Protein AF-A0A954A9B5-F1 (afdb_monomer_lite)

Sequence (182 aa):
MLRTKPSKLCHVILWDTDTDECIHGSWFRGRIDPTRCDLSWDGEWMVYVARGYEQRRWTGICRPPRLRTIVDTSDVHRWGGGFFVAGTMLYVDEDWNDPAPRPELPFAIEDLRPSRGEAFTVLMHRLERDGWTRKGEFGEMRRGAKGANICVGDPGWQSVEKLLSRRESEISRPVLPAKRSR

Foldseek 3Di:
DWDDDPAQKIWQWDADPVVRDIDTEDIANHDKDPLQKEAAPVRQKIWTWTQHPVRAIKIFMDGPPYPDGQDIDPDRDPAWHWYALHNAEIEMLDPPPDPDDHDDDSHDYDYPPPRNDDPRPRNVVVCVSVQKDADDDWADWDQDPPRDTDRPPRPGIDGNVVVVVVVVVVVPDDDDDDDDDD

pLDDT: mean 82.05, std 13.45, range [46.81, 96.31]

Radius of gyration: 21.24 Å; chains: 1; bounding box: 41×36×84 Å

Secondary structure (DSSP, 8-state):
-EEE-SSS-EEEEEEETTTTEEEEEEEESSEE-GGG-EE-TTSS-EEEEEE-TTS-EEEEEE-TTS--EEEE-SS--S---EEEEETTEEEESS-----S-----SSEEEE-SS-S--TTHHHHHHHHHTTEEE-SSPPEEEE-TTS-EEEES---EEEHHHHHHHHHHHHTS--PPP----

Structure (mmCIF, N/CA/C/O backbone):
data_AF-A0A954A9B5-F1
#
_entry.id   AF-A0A954A9B5-F1
#
loop_
_atom_site.group_PDB
_atom_site.id
_atom_site.type_symbol
_atom_site.label_atom_id
_atom_site.label_alt_id
_atom_site.label_comp_id
_atom_site.label_asym_id
_atom_site.label_entity_id
_atom_site.label_seq_id
_atom_site.pdbx_PDB_ins_code
_atom_site.Cartn_x
_atom_site.Cartn_y
_atom_site.Cartn_z
_atom_site.occupancy
_atom_site.B_iso_or_equiv
_atom_site.auth_seq_id
_atom_site.auth_comp_id
_atom_site.auth_asym_id
_atom_site.auth_atom_id
_atom_site.pdbx_PDB_model_num
ATOM 1 N N . MET A 1 1 ? -7.811 5.192 -0.265 1.00 77.00 1 MET A N 1
ATOM 2 C CA . MET A 1 1 ? -7.188 6.311 -1.017 1.00 77.00 1 MET A CA 1
ATOM 3 C C . MET A 1 1 ? -6.115 7.008 -0.173 1.00 77.00 1 MET A C 1
ATOM 5 O O . MET A 1 1 ? -6.318 7.210 1.020 1.00 77.00 1 MET A O 1
ATOM 9 N N . LEU A 1 2 ? -4.989 7.406 -0.784 1.00 76.12 2 LEU A N 1
ATOM 10 C CA . LEU A 1 2 ? -3.933 8.206 -0.142 1.00 76.12 2 LEU A CA 1
ATOM 11 C C . LEU A 1 2 ? -3.818 9.573 -0.821 1.00 76.12 2 LEU A C 1
ATOM 13 O O . LEU A 1 2 ? -3.610 9.648 -2.031 1.00 76.12 2 LEU A O 1
ATOM 17 N N . ARG A 1 3 ? -3.923 10.661 -0.050 1.00 75.44 3 ARG A N 1
ATOM 18 C CA . ARG A 1 3 ? -3.810 12.033 -0.574 1.00 75.44 3 ARG A CA 1
ATOM 19 C C . ARG A 1 3 ? -2.612 12.753 0.032 1.00 75.44 3 ARG A C 1
ATOM 21 O O . ARG A 1 3 ? -2.540 12.918 1.248 1.00 75.44 3 ARG A O 1
ATOM 28 N N . THR A 1 4 ? -1.702 13.237 -0.809 1.00 70.06 4 THR A N 1
ATOM 29 C CA . THR A 1 4 ? -0.543 14.042 -0.392 1.00 70.06 4 THR A CA 1
ATOM 30 C C . THR A 1 4 ? -0.790 15.529 -0.639 1.00 70.06 4 THR A C 1
ATOM 32 O O . THR A 1 4 ? -1.229 15.910 -1.724 1.00 70.06 4 THR A O 1
ATOM 35 N N . LYS A 1 5 ? -0.490 16.383 0.344 1.00 65.81 5 LYS A N 1
ATOM 36 C CA . LYS A 1 5 ? -0.395 17.843 0.147 1.00 65.81 5 LYS A CA 1
ATOM 37 C C . LYS A 1 5 ? 1.052 18.234 -0.234 1.00 65.81 5 LYS A C 1
ATOM 39 O O . LYS A 1 5 ? 1.935 17.383 -0.177 1.00 65.81 5 LYS A O 1
ATOM 44 N N . PRO A 1 6 ? 1.330 19.492 -0.635 1.00 63.97 6 PRO A N 1
ATOM 45 C CA . PRO A 1 6 ? 2.703 19.959 -0.885 1.00 63.97 6 PRO A CA 1
ATOM 46 C C . PRO A 1 6 ? 3.622 19.830 0.344 1.00 63.97 6 PRO A C 1
ATOM 48 O O . PRO A 1 6 ? 4.832 19.645 0.219 1.00 63.97 6 PRO A O 1
ATOM 51 N N . SER A 1 7 ? 3.045 19.883 1.547 1.00 60.66 7 SER A N 1
ATOM 52 C CA . SER A 1 7 ? 3.704 19.495 2.793 1.00 60.66 7 SER A CA 1
ATOM 53 C C . SER A 1 7 ? 3.831 17.968 2.875 1.00 60.66 7 SER A C 1
ATOM 55 O O . SER A 1 7 ? 2.965 17.258 2.384 1.00 60.66 7 SER A O 1
ATOM 57 N N . LYS A 1 8 ? 4.896 17.438 3.501 1.00 76.75 8 LYS A N 1
ATOM 58 C CA . LYS A 1 8 ? 5.098 15.991 3.772 1.00 76.75 8 LYS A CA 1
ATOM 59 C C . LYS A 1 8 ? 4.024 15.457 4.742 1.00 76.75 8 LYS A C 1
ATOM 61 O O . LYS A 1 8 ? 4.314 15.156 5.896 1.00 76.75 8 LYS A O 1
ATOM 66 N N . LEU A 1 9 ? 2.776 15.459 4.299 1.00 87.00 9 LEU A N 1
ATOM 67 C CA . LEU A 1 9 ? 1.572 15.195 5.057 1.00 87.00 9 LEU A CA 1
ATOM 68 C C . LEU A 1 9 ? 0.624 14.402 4.154 1.00 87.00 9 LEU A C 1
ATOM 70 O O . LEU A 1 9 ? 0.209 14.874 3.090 1.00 87.00 9 LEU A O 1
ATOM 74 N N . CYS A 1 10 ? 0.311 13.190 4.592 1.00 89.38 10 CYS A N 1
ATOM 75 C CA . CYS A 1 10 ? -0.589 12.260 3.936 1.00 89.38 10 CYS A CA 1
ATOM 76 C C . CYS A 1 10 ? -1.883 12.144 4.747 1.00 89.38 10 CYS A C 1
ATOM 78 O O . CYS A 1 10 ? -1.836 12.095 5.975 1.00 89.38 10 CYS A O 1
ATOM 80 N N . HIS A 1 11 ? -3.024 12.108 4.067 1.00 92.31 11 HIS A N 1
ATOM 81 C CA . HIS A 1 11 ? -4.313 11.770 4.666 1.00 92.31 11 HIS A CA 1
ATOM 82 C C . HIS A 1 11 ? 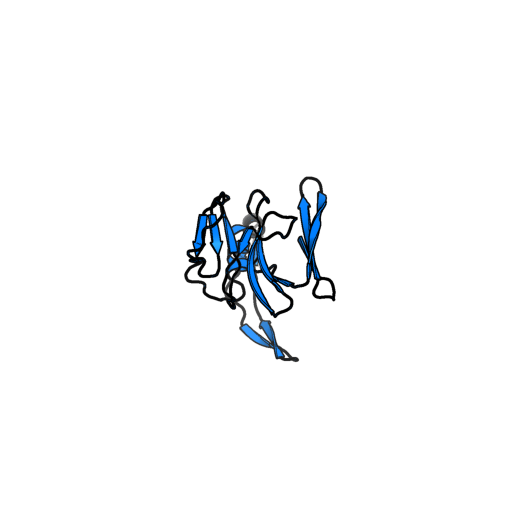-4.757 10.409 4.135 1.00 92.31 11 HIS A C 1
ATOM 84 O O . HIS A 1 11 ? -4.811 10.216 2.914 1.00 92.31 11 HIS A O 1
ATOM 90 N N . VAL A 1 12 ? -5.061 9.492 5.051 1.00 92.81 12 VAL A N 1
ATOM 91 C CA . VAL A 1 12 ? -5.671 8.198 4.739 1.00 92.81 12 VAL A CA 1
ATOM 92 C C . VAL A 1 12 ? -7.182 8.379 4.703 1.00 92.81 12 VAL A C 1
ATOM 94 O O . VAL A 1 12 ? -7.771 8.873 5.661 1.00 92.81 12 VAL A O 1
ATOM 97 N N . ILE A 1 13 ? -7.797 8.008 3.586 1.00 93.88 13 ILE A N 1
ATOM 98 C CA . ILE A 1 13 ? -9.248 8.049 3.398 1.00 93.88 13 ILE A CA 1
ATOM 99 C C . ILE A 1 13 ? -9.674 6.660 2.939 1.00 93.88 13 ILE A C 1
ATOM 101 O O . ILE A 1 13 ? -9.111 6.139 1.969 1.00 93.88 13 ILE A O 1
ATOM 105 N N . LEU A 1 14 ? -10.641 6.066 3.630 1.00 93.31 14 LEU A N 1
ATOM 106 C CA . LEU A 1 14 ? -11.332 4.875 3.147 1.00 93.31 14 LEU A CA 1
ATOM 107 C C . LEU A 1 14 ? -12.515 5.341 2.299 1.00 93.31 14 LEU A C 1
ATOM 109 O O . LEU A 1 14 ? -13.218 6.265 2.695 1.00 93.31 14 LEU A O 1
ATOM 113 N N . TRP A 1 15 ? -12.670 4.757 1.118 1.00 93.81 15 TRP A N 1
ATOM 114 C CA . TRP A 1 15 ? -13.789 5.032 0.226 1.00 93.81 15 TRP A CA 1
ATOM 115 C C . TRP A 1 15 ? -14.545 3.727 0.057 1.00 93.81 15 TRP A C 1
ATOM 117 O O . TRP A 1 15 ? -13.954 2.748 -0.400 1.00 93.81 15 TRP A O 1
ATOM 127 N N . ASP A 1 16 ? -15.793 3.721 0.498 1.00 91.12 16 ASP A N 1
ATOM 128 C CA . ASP A 1 16 ? -16.737 2.650 0.236 1.00 91.12 16 ASP A CA 1
ATOM 129 C C . ASP A 1 16 ? -17.365 2.915 -1.134 1.00 91.12 16 ASP A C 1
ATOM 131 O O . ASP A 1 16 ? -18.003 3.945 -1.349 1.00 91.12 16 ASP A O 1
ATOM 135 N N . THR A 1 17 ? -17.124 2.016 -2.084 1.00 91.25 17 THR A N 1
ATOM 136 C CA . THR A 1 17 ? -17.592 2.175 -3.464 1.00 91.25 17 THR A CA 1
ATOM 137 C C . THR A 1 17 ? -19.045 1.759 -3.659 1.00 91.25 17 THR A C 1
ATOM 139 O O . THR A 1 17 ? -19.626 2.124 -4.679 1.00 91.25 17 THR A O 1
ATOM 142 N N . ASP A 1 18 ? -19.627 1.016 -2.717 1.00 92.19 18 ASP A N 1
ATOM 143 C CA . ASP A 1 18 ? -21.026 0.589 -2.780 1.00 92.19 18 ASP A CA 1
ATOM 144 C C . ASP A 1 18 ? -21.951 1.722 -2.330 1.00 92.19 18 ASP A C 1
ATOM 146 O O . ASP A 1 18 ? -23.013 1.943 -2.915 1.00 92.19 18 ASP A O 1
ATOM 150 N N . THR A 1 19 ? -21.530 2.468 -1.306 1.00 94.94 19 THR A N 1
ATOM 151 C CA . THR A 1 19 ? -22.283 3.603 -0.746 1.00 94.94 19 THR A CA 1
ATOM 152 C C . THR A 1 19 ? -21.810 4.968 -1.251 1.00 94.94 19 THR A C 1
ATOM 154 O O . THR A 1 19 ? -22.491 5.970 -1.038 1.00 94.94 19 THR A O 1
ATOM 157 N N . ASP A 1 20 ? -20.665 5.011 -1.938 1.00 94.56 20 ASP A N 1
ATOM 158 C CA . ASP A 1 20 ? -19.939 6.226 -2.335 1.00 94.56 20 ASP A CA 1
ATOM 159 C C . ASP A 1 20 ? -19.517 7.116 -1.144 1.00 94.56 20 ASP A C 1
ATOM 161 O O . ASP A 1 20 ? -19.303 8.325 -1.264 1.00 94.56 20 ASP A O 1
ATOM 165 N N . GLU A 1 21 ? -19.363 6.525 0.043 1.00 95.31 21 GLU A N 1
ATOM 166 C CA . GLU A 1 21 ? -18.993 7.253 1.254 1.00 95.31 21 GLU A CA 1
ATOM 167 C C . GLU A 1 21 ? -17.474 7.330 1.456 1.00 95.31 21 GLU A C 1
ATOM 169 O O . GLU A 1 21 ? -16.729 6.353 1.350 1.00 95.31 21 GLU A O 1
ATOM 174 N N . CYS A 1 22 ? -16.990 8.521 1.816 1.00 94.75 22 CYS A N 1
ATOM 175 C CA . CYS A 1 22 ? -15.595 8.753 2.184 1.00 94.75 22 CYS A CA 1
ATOM 176 C C . CYS A 1 22 ? -15.440 8.872 3.705 1.00 94.75 22 CYS A C 1
ATOM 178 O O . CYS A 1 22 ? -15.809 9.881 4.308 1.00 94.75 22 CYS A O 1
ATOM 180 N N . ILE A 1 23 ? -14.790 7.887 4.321 1.00 94.81 23 ILE A N 1
ATOM 181 C CA . ILE A 1 23 ? -14.488 7.876 5.753 1.00 94.81 23 ILE A CA 1
ATOM 182 C C . ILE A 1 23 ? -13.083 8.445 5.975 1.00 94.81 23 ILE A C 1
ATOM 184 O O . ILE A 1 23 ? -12.063 7.891 5.546 1.00 94.81 23 ILE A O 1
ATOM 188 N N . HIS A 1 24 ? -13.026 9.580 6.670 1.00 94.75 24 HIS A N 1
ATOM 189 C CA . HIS A 1 24 ? -11.783 10.287 6.964 1.00 94.75 24 HIS A CA 1
ATOM 190 C C . HIS A 1 24 ? -10.986 9.621 8.090 1.00 94.75 24 HIS A C 1
ATOM 192 O O . HIS A 1 24 ? -11.509 9.322 9.163 1.00 94.75 24 HIS A O 1
ATOM 198 N N . GLY A 1 25 ? -9.697 9.414 7.835 1.00 94.00 25 GLY A N 1
ATOM 199 C CA . GLY A 1 25 ? -8.791 8.691 8.712 1.00 94.00 25 GLY A CA 1
ATOM 200 C C . GLY A 1 25 ? -7.697 9.540 9.335 1.00 94.00 25 GLY A C 1
ATOM 201 O O . GLY A 1 25 ? -7.831 10.734 9.602 1.00 94.00 25 GLY A O 1
ATOM 202 N N . SER A 1 26 ? -6.570 8.882 9.586 1.00 93.94 26 SER A N 1
ATOM 203 C CA . SER A 1 26 ? -5.407 9.524 10.187 1.00 93.94 26 SER A CA 1
ATOM 204 C C . SER A 1 26 ? -4.712 10.487 9.225 1.00 93.94 26 SER A C 1
ATOM 206 O O . SER A 1 26 ? -4.529 10.214 8.034 1.00 93.94 26 SER A O 1
ATOM 208 N N . TRP A 1 27 ? -4.226 11.587 9.794 1.00 92.44 27 TRP A N 1
ATOM 209 C CA . TRP A 1 27 ? -3.196 12.415 9.184 1.00 92.44 27 TRP A CA 1
ATOM 210 C C . TRP A 1 27 ? -1.821 11.891 9.586 1.00 92.44 27 TRP A C 1
ATOM 212 O O . TRP A 1 27 ? -1.533 11.710 10.767 1.00 92.44 27 TRP A O 1
ATOM 222 N N . PHE A 1 28 ? -0.955 11.680 8.602 1.00 90.06 28 PHE A N 1
ATOM 223 C CA . PHE A 1 28 ? 0.394 11.174 8.796 1.00 90.06 28 PHE A CA 1
ATOM 224 C C . PHE A 1 28 ? 1.426 12.165 8.262 1.00 90.06 28 PHE A C 1
ATOM 226 O O . PHE A 1 28 ? 1.457 12.475 7.069 1.00 90.06 28 PHE A O 1
ATOM 233 N N . ARG A 1 29 ? 2.300 12.664 9.142 1.00 90.12 29 ARG A N 1
ATOM 234 C CA . ARG A 1 29 ? 3.395 13.570 8.771 1.00 90.12 29 ARG A CA 1
ATOM 235 C C . ARG A 1 29 ? 4.582 12.776 8.221 1.00 90.12 29 ARG A C 1
ATOM 237 O O . ARG A 1 29 ? 5.556 12.505 8.918 1.00 90.12 29 ARG A O 1
ATOM 244 N N . GLY A 1 30 ? 4.497 12.430 6.946 1.00 89.31 30 GLY A N 1
ATOM 245 C CA . GLY A 1 30 ? 5.532 11.715 6.217 1.00 89.31 30 GLY A CA 1
ATOM 246 C C . GLY A 1 30 ? 5.098 11.432 4.786 1.00 89.31 30 GLY A C 1
ATOM 247 O O . GLY A 1 30 ? 4.352 12.207 4.181 1.00 89.31 30 GLY A O 1
ATOM 248 N N . ARG A 1 31 ? 5.585 10.325 4.231 1.00 89.12 31 ARG A N 1
ATOM 249 C CA . ARG A 1 31 ? 5.122 9.781 2.949 1.00 89.12 31 ARG A CA 1
ATOM 250 C C . ARG A 1 31 ? 4.694 8.337 3.126 1.00 89.12 31 ARG A C 1
ATOM 252 O O . ARG A 1 31 ? 5.349 7.613 3.862 1.00 89.12 31 ARG A O 1
ATOM 259 N N . ILE A 1 32 ? 3.639 7.950 2.428 1.00 90.50 32 ILE A N 1
ATOM 260 C CA . ILE A 1 32 ? 3.241 6.556 2.249 1.00 90.50 32 ILE A CA 1
ATOM 261 C C . ILE A 1 32 ? 3.454 6.239 0.770 1.00 90.50 32 ILE A C 1
ATOM 263 O O . ILE A 1 32 ? 3.151 7.091 -0.070 1.00 90.50 32 ILE A O 1
ATOM 267 N N . ASP A 1 33 ? 4.031 5.083 0.457 1.00 89.44 33 ASP A N 1
ATOM 268 C CA . ASP A 1 33 ? 4.307 4.675 -0.923 1.00 89.44 33 ASP A CA 1
ATOM 269 C C . ASP A 1 33 ? 3.140 3.853 -1.496 1.00 89.44 33 ASP A C 1
ATOM 271 O O . ASP A 1 33 ? 3.046 2.658 -1.214 1.00 89.44 33 ASP A O 1
ATOM 275 N N . PRO A 1 34 ? 2.257 4.441 -2.325 1.00 89.50 34 PRO A N 1
ATOM 276 C CA . PRO A 1 34 ? 1.076 3.742 -2.830 1.00 89.50 34 PRO A CA 1
ATOM 277 C C . PRO A 1 34 ? 1.411 2.533 -3.713 1.00 89.50 34 PRO A C 1
ATOM 279 O O . PRO A 1 34 ? 0.567 1.656 -3.878 1.00 89.50 34 PRO A O 1
ATOM 282 N N . THR A 1 35 ? 2.623 2.470 -4.275 1.00 90.00 35 THR A N 1
ATOM 283 C CA . THR A 1 35 ? 3.053 1.354 -5.133 1.00 90.00 35 THR A CA 1
ATOM 284 C C . THR A 1 35 ? 3.436 0.109 -4.334 1.00 90.00 35 THR A C 1
ATOM 286 O O . THR A 1 35 ? 3.613 -0.961 -4.907 1.00 90.00 35 THR A O 1
ATOM 289 N N . ARG A 1 36 ? 3.536 0.241 -3.007 1.00 90.69 36 ARG A N 1
ATOM 290 C CA . ARG A 1 36 ? 3.966 -0.807 -2.072 1.00 90.69 36 ARG A CA 1
ATOM 291 C C . ARG A 1 36 ? 2.975 -1.030 -0.927 1.00 90.69 36 ARG A C 1
ATOM 293 O O . ARG A 1 36 ? 3.321 -1.624 0.089 1.00 90.69 36 ARG A O 1
ATOM 300 N N . CYS A 1 37 ? 1.768 -0.491 -1.068 1.00 92.88 37 CYS A N 1
ATOM 301 C CA . CYS A 1 37 ? 0.669 -0.687 -0.128 1.00 92.88 37 CYS A CA 1
ATOM 302 C C . CYS A 1 37 ? -0.403 -1.564 -0.757 1.00 92.88 37 CYS A C 1
ATOM 304 O O . CYS A 1 37 ? -0.532 -1.575 -1.981 1.00 92.88 37 CYS A O 1
ATOM 306 N N . ASP A 1 38 ? -1.222 -2.195 0.073 1.00 95.69 38 ASP A N 1
ATOM 307 C CA . ASP A 1 38 ? -2.390 -2.944 -0.374 1.00 95.69 38 ASP A CA 1
ATOM 308 C C . ASP A 1 38 ? -3.436 -3.072 0.736 1.00 95.69 38 ASP A C 1
ATOM 310 O O . ASP A 1 38 ? -3.120 -2.910 1.919 1.00 95.69 38 ASP A O 1
ATOM 314 N N . LEU A 1 39 ? -4.676 -3.351 0.339 1.00 95.38 39 LEU A N 1
ATOM 315 C CA . LEU A 1 39 ? 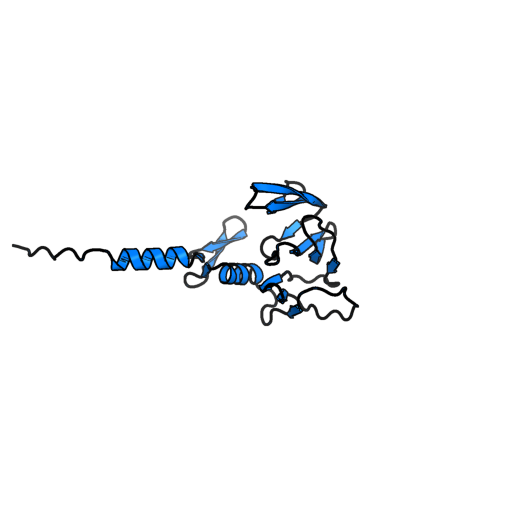-5.795 -3.623 1.239 1.00 95.38 39 LEU A CA 1
ATOM 316 C C . LEU A 1 39 ? -6.140 -5.110 1.193 1.00 95.38 39 LEU A C 1
ATOM 318 O O . LEU A 1 39 ? -6.052 -5.731 0.133 1.00 95.38 39 LEU A O 1
ATOM 322 N N . SER A 1 40 ? -6.531 -5.672 2.334 1.00 95.38 40 SER A N 1
ATOM 323 C CA . SER A 1 40 ? -7.116 -7.009 2.381 1.00 95.38 40 SER A CA 1
ATOM 324 C C . SER A 1 40 ? -8.439 -7.039 1.617 1.00 95.38 40 SER A C 1
ATOM 326 O O . SER A 1 40 ? -9.076 -6.009 1.399 1.00 95.38 40 SER A O 1
ATOM 328 N N . TRP A 1 41 ? -8.863 -8.236 1.214 1.00 92.81 41 TRP A N 1
ATOM 329 C CA . TRP A 1 41 ? -10.079 -8.441 0.419 1.00 92.81 41 TRP A CA 1
ATOM 330 C C . TRP A 1 41 ? -11.363 -7.962 1.104 1.00 92.81 41 TRP 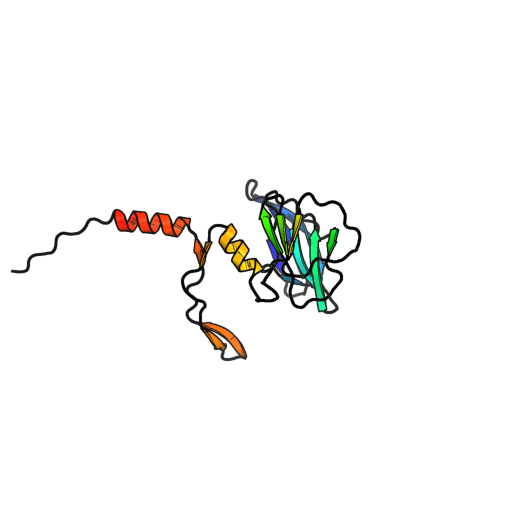A C 1
ATOM 332 O O . TRP A 1 41 ? -12.301 -7.558 0.428 1.00 92.81 41 TRP A O 1
ATOM 342 N N . ASP A 1 42 ? -11.392 -7.994 2.434 1.00 92.44 42 ASP A N 1
ATOM 343 C CA . ASP A 1 42 ? -12.478 -7.476 3.273 1.00 92.44 42 ASP A CA 1
ATOM 344 C C . ASP A 1 42 ? -12.326 -5.979 3.610 1.00 92.44 42 ASP A C 1
ATOM 346 O O . ASP A 1 42 ? -13.191 -5.393 4.254 1.00 92.44 42 ASP A O 1
ATOM 350 N N . GLY A 1 43 ? -11.219 -5.349 3.206 1.00 93.06 43 GLY A N 1
ATOM 351 C CA . GLY A 1 43 ? -10.898 -3.958 3.515 1.00 93.06 43 GLY A CA 1
ATOM 352 C C . GLY A 1 43 ? -10.534 -3.682 4.979 1.00 93.06 43 GLY A C 1
ATOM 353 O O . GLY A 1 43 ? -10.232 -2.533 5.311 1.00 93.06 43 GLY A O 1
ATOM 354 N N . GLU A 1 44 ? -10.520 -4.688 5.860 1.00 94.69 44 GLU A N 1
ATOM 355 C CA . GLU A 1 44 ? -10.263 -4.499 7.294 1.00 94.69 44 GLU A CA 1
ATOM 356 C C . GLU A 1 44 ? -8.793 -4.236 7.623 1.00 94.69 44 GLU A C 1
ATOM 358 O O . GLU A 1 44 ? -8.482 -3.689 8.687 1.00 94.69 44 GLU A O 1
ATOM 363 N N . TRP A 1 45 ? -7.879 -4.609 6.729 1.00 96.31 45 TRP A N 1
ATOM 364 C CA . TRP A 1 45 ? -6.441 -4.528 6.937 1.00 96.31 45 TRP A CA 1
ATOM 365 C C . TRP A 1 45 ? -5.743 -3.830 5.781 1.00 96.31 45 TRP A C 1
ATOM 367 O O . TRP A 1 45 ? -6.116 -3.936 4.615 1.00 96.31 45 TRP A O 1
ATOM 377 N N . MET A 1 46 ? -4.682 -3.108 6.119 1.00 96.25 46 MET A N 1
ATOM 378 C CA . MET A 1 46 ? -3.814 -2.444 5.161 1.00 96.25 46 MET A CA 1
ATOM 379 C C . MET A 1 46 ? -2.363 -2.738 5.507 1.00 96.25 46 MET A C 1
ATOM 381 O O . MET A 1 46 ? -1.940 -2.476 6.635 1.00 96.25 46 MET A O 1
ATOM 385 N N . VAL A 1 47 ? -1.598 -3.201 4.522 1.00 94.69 47 VAL A N 1
ATOM 386 C CA . VAL A 1 47 ? -0.132 -3.187 4.552 1.00 94.69 47 VAL A CA 1
ATOM 387 C C . VAL A 1 47 ? 0.349 -1.922 3.850 1.00 94.69 47 VAL A C 1
ATOM 389 O O . VAL A 1 47 ? -0.204 -1.523 2.821 1.00 94.69 47 VAL A O 1
ATOM 392 N N . TYR A 1 48 ? 1.349 -1.246 4.406 1.00 93.50 48 TYR A N 1
ATOM 393 C CA . TYR A 1 48 ? 1.854 -0.003 3.836 1.00 93.50 48 TYR A CA 1
ATOM 394 C C . TYR A 1 48 ? 3.332 0.222 4.110 1.00 93.50 48 TYR A C 1
ATOM 396 O O . TYR A 1 48 ? 3.831 -0.109 5.178 1.00 93.50 48 TYR A O 1
ATOM 404 N N . VAL A 1 49 ? 4.011 0.897 3.182 1.00 91.25 49 VAL A N 1
ATOM 405 C CA . VAL A 1 49 ? 5.359 1.434 3.412 1.00 91.25 49 VAL A CA 1
ATOM 406 C C . VAL A 1 49 ? 5.253 2.906 3.752 1.00 91.25 49 VAL A C 1
ATOM 408 O O . VAL A 1 49 ? 4.715 3.694 2.966 1.00 91.25 49 VAL A O 1
ATOM 411 N N . ALA A 1 50 ? 5.809 3.301 4.892 1.00 90.56 50 ALA A N 1
ATOM 412 C CA . ALA A 1 50 ? 5.857 4.690 5.321 1.00 90.56 50 ALA A CA 1
ATOM 413 C C . ALA A 1 50 ? 7.294 5.199 5.460 1.00 90.56 50 ALA A C 1
ATOM 415 O O . ALA A 1 50 ? 8.235 4.454 5.718 1.00 90.56 50 ALA A O 1
ATOM 416 N N . ARG A 1 51 ? 7.463 6.512 5.281 1.00 89.00 51 ARG A N 1
ATOM 417 C CA . ARG A 1 51 ? 8.704 7.252 5.520 1.00 89.00 51 ARG A CA 1
ATOM 418 C C . ARG A 1 51 ? 8.422 8.454 6.410 1.00 89.00 51 ARG A C 1
ATOM 420 O O . ARG A 1 51 ? 7.730 9.388 5.990 1.00 89.00 51 ARG A O 1
ATOM 427 N N . GLY A 1 52 ? 8.983 8.430 7.614 1.00 85.44 52 GLY A N 1
ATOM 428 C CA . GLY A 1 52 ? 8.813 9.460 8.639 1.00 85.44 52 GLY A CA 1
ATOM 429 C C . GLY A 1 52 ? 9.765 10.654 8.499 1.00 85.44 52 GLY A C 1
ATOM 430 O O . GLY A 1 52 ? 10.493 10.801 7.512 1.00 85.44 52 GLY A O 1
ATOM 431 N N . TYR A 1 53 ? 9.759 11.525 9.515 1.00 74.44 53 TYR A N 1
ATOM 432 C CA . TYR A 1 53 ? 10.554 12.761 9.563 1.00 74.44 53 TYR A CA 1
ATOM 433 C C . TYR A 1 53 ? 12.071 12.505 9.506 1.00 74.44 53 TYR A C 1
ATOM 435 O O . TYR A 1 53 ? 12.770 13.142 8.716 1.00 74.44 53 TYR A O 1
ATOM 443 N N . GLU A 1 54 ? 12.555 11.500 10.237 1.00 76.25 54 GLU A N 1
ATOM 444 C CA . GLU A 1 54 ? 13.972 11.098 10.313 1.00 76.25 54 GLU A CA 1
ATOM 445 C C . GLU A 1 54 ? 14.445 10.284 9.100 1.00 76.25 54 GLU A C 1
ATOM 447 O O . GLU A 1 54 ? 15.476 9.627 9.129 1.00 76.25 54 GLU A O 1
ATOM 452 N N . GLN A 1 55 ? 13.674 10.282 8.010 1.00 72.62 55 GLN A N 1
ATOM 453 C CA . GLN A 1 55 ? 13.908 9.450 6.825 1.00 72.62 55 GLN A CA 1
ATOM 454 C C . GLN A 1 55 ? 13.868 7.938 7.074 1.00 72.62 55 GLN A C 1
ATOM 456 O O . GLN A 1 55 ? 14.005 7.196 6.099 1.00 72.62 55 GLN A O 1
ATOM 461 N N . ARG A 1 56 ? 13.593 7.499 8.310 1.00 81.38 56 ARG A N 1
ATOM 462 C CA . ARG A 1 56 ? 13.287 6.111 8.645 1.00 81.38 56 ARG A CA 1
ATOM 463 C C . ARG A 1 56 ? 12.110 5.630 7.806 1.00 81.38 56 ARG A C 1
ATOM 465 O O . ARG A 1 56 ? 11.076 6.304 7.724 1.00 81.38 56 ARG A O 1
ATOM 472 N N . ARG A 1 57 ? 12.320 4.492 7.156 1.00 85.62 57 ARG A N 1
ATOM 473 C CA . ARG A 1 57 ? 11.311 3.735 6.425 1.00 85.62 57 ARG A CA 1
ATOM 474 C C . ARG A 1 57 ? 10.979 2.480 7.208 1.00 85.62 57 ARG A C 1
ATOM 476 O O . ARG A 1 57 ? 11.854 1.961 7.891 1.00 85.62 57 ARG A O 1
ATOM 483 N N . TRP A 1 58 ? 9.734 2.057 7.106 1.00 88.25 58 TRP A N 1
ATOM 484 C CA . TRP A 1 58 ? 9.255 0.798 7.653 1.00 88.25 58 TRP A CA 1
ATOM 485 C C . TRP A 1 58 ? 8.052 0.343 6.840 1.00 88.25 58 TRP A C 1
ATOM 487 O O . TRP A 1 58 ? 7.371 1.172 6.213 1.00 88.25 58 TRP A O 1
ATOM 497 N N . THR A 1 59 ? 7.775 -0.950 6.898 1.00 89.88 59 THR A N 1
ATOM 498 C CA . THR A 1 59 ? 6.480 -1.481 6.495 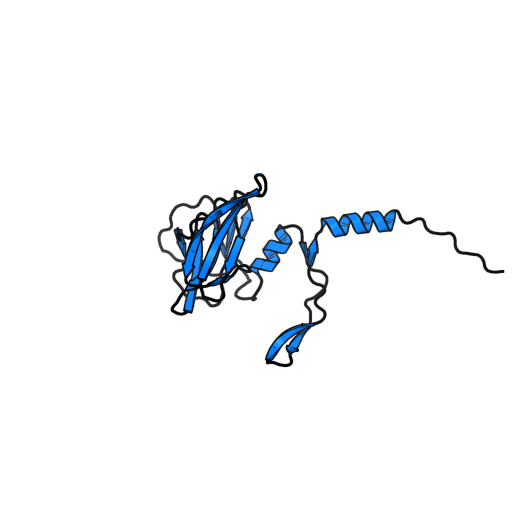1.00 89.88 59 THR A CA 1
ATOM 499 C C . THR A 1 59 ? 5.640 -1.689 7.736 1.00 89.88 59 THR A C 1
ATOM 501 O O . THR A 1 59 ? 6.123 -2.198 8.742 1.00 89.88 59 THR A O 1
ATOM 504 N N . GLY A 1 60 ? 4.391 -1.248 7.690 1.00 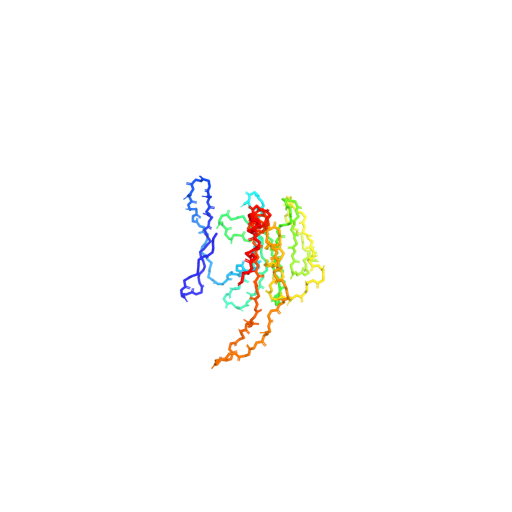91.81 60 GLY A N 1
ATOM 505 C CA . GLY A 1 60 ? 3.431 -1.402 8.769 1.00 91.81 60 GLY A CA 1
ATOM 506 C C . GLY A 1 60 ? 2.168 -2.102 8.294 1.00 91.81 60 GLY A C 1
ATOM 507 O O . GLY A 1 60 ? 1.796 -2.025 7.124 1.00 91.81 60 GLY A O 1
ATOM 508 N N . ILE A 1 61 ? 1.488 -2.742 9.236 1.00 93.94 61 ILE A N 1
ATOM 509 C CA . ILE A 1 61 ? 0.146 -3.295 9.081 1.00 93.94 61 ILE A CA 1
ATOM 510 C C . ILE A 1 61 ? -0.781 -2.536 10.029 1.00 93.94 61 ILE A C 1
ATOM 512 O O . ILE A 1 61 ? -0.461 -2.354 11.206 1.00 93.94 61 ILE A O 1
ATOM 516 N N . CYS A 1 62 ? -1.931 -2.078 9.543 1.00 95.25 62 CYS A N 1
ATOM 517 C CA . CYS A 1 62 ? -2.936 -1.390 10.356 1.00 95.25 62 CYS A CA 1
ATOM 518 C C . CYS A 1 62 ? -4.365 -1.731 9.925 1.00 95.25 62 CYS A C 1
ATOM 520 O O . CYS A 1 62 ? -4.576 -2.321 8.868 1.00 95.25 62 CYS A O 1
ATOM 522 N N . ARG A 1 63 ? -5.344 -1.265 10.708 1.00 95.81 63 ARG A N 1
ATOM 523 C CA . ARG A 1 63 ? -6.765 -1.264 10.334 1.00 95.81 63 ARG A CA 1
ATOM 524 C C . ARG A 1 63 ? -7.184 0.110 9.788 1.00 95.81 63 ARG A C 1
ATOM 526 O O . ARG A 1 63 ? -7.274 1.055 10.583 1.00 95.81 63 ARG A O 1
ATOM 533 N N . PRO A 1 64 ? -7.419 0.275 8.471 1.00 95.19 64 PRO A N 1
ATOM 534 C CA . PRO A 1 64 ? -7.859 1.550 7.916 1.00 95.19 64 PRO A CA 1
ATOM 535 C C . PRO A 1 64 ? -9.253 1.946 8.453 1.00 95.19 64 PRO A C 1
ATOM 537 O O . PRO A 1 64 ? -9.998 1.106 8.947 1.00 95.19 64 PRO A O 1
ATOM 540 N N . PRO A 1 65 ? -9.610 3.243 8.426 1.00 94.50 65 PRO A N 1
ATOM 541 C CA . PRO A 1 65 ? -8.813 4.368 7.934 1.00 94.50 65 PRO A CA 1
ATOM 542 C C . PRO A 1 65 ? -7.812 4.907 8.981 1.00 94.50 65 PRO A C 1
ATOM 544 O O . PRO A 1 65 ? -7.136 5.913 8.747 1.00 94.50 65 PRO A O 1
ATOM 547 N N . ARG A 1 66 ? -7.698 4.262 10.152 1.00 94.88 66 ARG A N 1
ATOM 548 C CA . ARG A 1 66 ? -6.765 4.663 11.214 1.00 94.88 66 ARG A CA 1
ATOM 549 C C . ARG A 1 66 ? -5.372 4.098 10.940 1.00 94.88 66 ARG A C 1
ATOM 551 O O . ARG A 1 66 ? -5.148 2.897 11.016 1.00 94.88 66 ARG A O 1
ATOM 558 N N . LEU A 1 67 ? -4.392 4.969 10.728 1.00 92.69 67 LEU A N 1
ATOM 559 C CA . LEU A 1 67 ? -2.993 4.576 10.524 1.00 92.69 67 LEU A CA 1
ATOM 560 C C . LEU A 1 67 ? -2.283 4.300 11.863 1.00 92.69 67 LEU A C 1
ATOM 562 O O . LEU A 1 67 ? -1.247 4.887 12.171 1.00 92.69 67 LEU A O 1
ATOM 566 N N . ARG A 1 68 ? -2.886 3.450 12.698 1.00 93.19 68 ARG A N 1
ATOM 567 C CA . ARG A 1 68 ? -2.271 2.935 13.924 1.00 93.19 68 ARG A CA 1
ATOM 568 C C . ARG A 1 68 ? -1.597 1.613 13.584 1.00 93.19 68 ARG A C 1
ATOM 570 O O . ARG A 1 68 ? -2.292 0.617 13.403 1.00 93.19 68 ARG A O 1
ATOM 577 N N . THR A 1 69 ? -0.271 1.626 13.501 1.00 92.12 69 THR A N 1
ATOM 578 C CA . THR A 1 69 ? 0.535 0.424 13.277 1.00 92.12 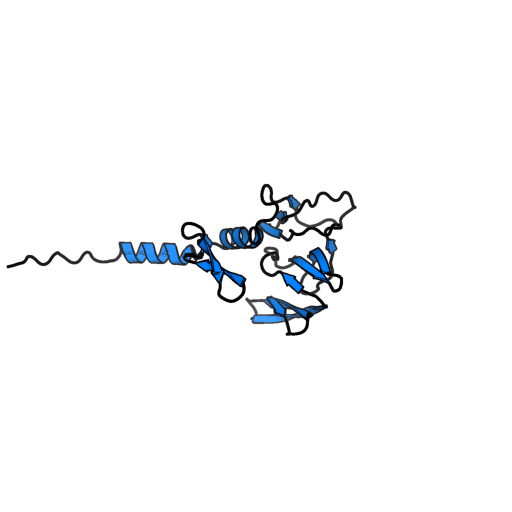69 THR A CA 1
ATOM 579 C C . THR A 1 69 ? 0.240 -0.626 14.350 1.00 92.12 69 THR A C 1
ATOM 581 O O . THR A 1 69 ? 0.272 -0.320 15.543 1.00 92.12 69 THR A O 1
ATOM 584 N N . ILE A 1 70 ? -0.071 -1.845 13.918 1.00 91.88 70 ILE A N 1
ATOM 585 C CA . ILE A 1 70 ? -0.301 -3.025 14.762 1.00 91.88 70 ILE A CA 1
ATOM 586 C C . ILE A 1 70 ? 0.939 -3.921 14.745 1.00 91.88 70 ILE A C 1
ATOM 588 O O . ILE A 1 70 ? 1.351 -4.414 15.789 1.00 91.88 70 ILE A O 1
ATOM 592 N N . VAL A 1 71 ? 1.538 -4.087 13.566 1.00 89.06 71 VAL A N 1
ATOM 593 C CA . VAL A 1 71 ? 2.823 -4.762 13.359 1.00 89.06 71 VAL A CA 1
ATOM 594 C C . VAL A 1 71 ? 3.645 -3.897 12.413 1.00 89.06 71 VAL A C 1
ATOM 596 O O . VAL A 1 71 ? 3.087 -3.356 11.457 1.00 89.06 71 VAL A O 1
ATOM 599 N N . ASP A 1 72 ? 4.939 -3.758 12.663 1.00 87.75 72 ASP A N 1
ATOM 600 C CA . ASP A 1 72 ? 5.890 -3.200 11.709 1.00 87.75 72 ASP A CA 1
ATOM 601 C C . ASP A 1 72 ? 7.171 -4.022 11.643 1.00 87.75 72 ASP A C 1
ATOM 603 O O . ASP A 1 72 ? 7.403 -4.923 12.452 1.00 87.75 72 ASP A O 1
ATOM 607 N N . THR A 1 73 ? 7.983 -3.717 10.636 1.00 78.38 73 THR A N 1
ATOM 608 C CA . THR A 1 73 ? 9.367 -4.159 10.604 1.00 78.38 73 THR A CA 1
ATOM 609 C C . THR A 1 73 ? 10.241 -3.238 11.442 1.00 78.38 73 THR A C 1
ATOM 611 O O . THR A 1 73 ? 10.217 -2.008 11.325 1.00 78.38 73 THR A O 1
ATOM 614 N N . SER A 1 74 ? 11.020 -3.855 12.329 1.00 63.62 74 SER A N 1
ATOM 615 C CA . SER A 1 74 ? 11.948 -3.167 13.223 1.00 63.62 74 SER A CA 1
ATOM 616 C C . SER A 1 74 ? 13.097 -2.503 12.451 1.00 63.62 74 SER A C 1
ATOM 618 O O . SER A 1 74 ? 13.548 -1.420 12.845 1.00 63.62 74 SER A O 1
ATOM 620 N N . ASP A 1 75 ? 13.495 -3.077 11.310 1.00 62.62 75 ASP A N 1
ATOM 621 C CA . ASP A 1 75 ? 14.645 -2.639 10.521 1.00 62.62 75 ASP A CA 1
ATOM 622 C C . ASP A 1 75 ? 14.339 -1.695 9.350 1.00 62.62 75 ASP A C 1
ATOM 624 O O . ASP A 1 75 ? 13.386 -1.835 8.585 1.00 62.62 75 ASP A O 1
ATOM 628 N N . VAL A 1 76 ? 15.256 -0.744 9.160 1.00 59.62 76 VAL A N 1
ATOM 629 C CA . VAL A 1 76 ? 15.200 0.295 8.125 1.00 59.62 76 VAL A CA 1
ATOM 630 C C . VAL A 1 76 ? 15.731 -0.244 6.794 1.00 59.62 76 VAL A C 1
ATOM 632 O O . VAL A 1 76 ? 16.818 0.124 6.343 1.00 59.62 76 VAL A O 1
ATOM 635 N N . HIS A 1 77 ? 14.971 -1.112 6.133 1.00 63.53 77 HIS A N 1
ATOM 636 C CA . HIS A 1 77 ? 15.357 -1.619 4.819 1.00 63.53 77 HIS A CA 1
ATOM 637 C C . HIS A 1 77 ? 15.014 -0.637 3.684 1.00 63.53 77 HIS A C 1
ATOM 639 O O . HIS A 1 77 ? 14.133 0.225 3.764 1.00 63.53 77 HIS A O 1
ATOM 645 N N . ARG A 1 78 ? 15.778 -0.726 2.586 1.00 64.69 78 ARG A N 1
ATOM 646 C CA . ARG A 1 78 ? 15.537 0.067 1.362 1.00 64.69 78 ARG A CA 1
ATOM 647 C C . ARG A 1 78 ? 14.238 -0.361 0.656 1.00 64.69 78 ARG A C 1
ATOM 649 O O . ARG A 1 78 ? 13.636 0.446 -0.063 1.00 64.69 78 ARG A O 1
ATOM 656 N N . TRP A 1 79 ? 13.852 -1.611 0.876 1.00 72.81 79 TRP A N 1
ATOM 657 C CA . TRP A 1 79 ? 12.743 -2.349 0.277 1.00 72.81 79 TRP A CA 1
ATOM 658 C C . TRP A 1 79 ? 11.710 -2.684 1.354 1.00 72.81 79 TRP A C 1
ATOM 660 O O . TRP A 1 79 ? 11.978 -2.441 2.528 1.00 72.81 79 TRP A O 1
ATOM 670 N N . GLY A 1 80 ? 10.523 -3.115 0.944 1.00 83.50 80 GLY A N 1
ATOM 671 C CA . GLY A 1 80 ? 9.408 -3.352 1.854 1.00 83.50 80 GLY A CA 1
ATOM 672 C C . GLY A 1 80 ? 8.064 -3.127 1.181 1.00 83.50 80 GLY A C 1
ATOM 673 O O . GLY A 1 80 ? 7.981 -2.691 0.027 1.00 83.50 80 GLY A O 1
ATOM 674 N N . GLY A 1 81 ? 7.008 -3.365 1.942 1.00 89.19 81 GLY A N 1
ATOM 675 C CA . GLY A 1 81 ? 5.631 -3.362 1.475 1.00 89.19 81 GLY A CA 1
ATOM 676 C C . GLY A 1 81 ? 5.107 -4.769 1.316 1.00 89.19 81 GLY A C 1
ATOM 677 O O . GLY A 1 81 ? 5.770 -5.739 1.668 1.00 89.19 81 GLY A O 1
ATOM 678 N N . GLY A 1 82 ? 3.901 -4.880 0.781 1.00 91.88 82 GLY A N 1
ATOM 679 C CA . GLY A 1 82 ? 3.278 -6.177 0.602 1.00 91.88 82 GLY A CA 1
ATOM 680 C C . GLY A 1 82 ? 1.965 -6.100 -0.145 1.00 91.88 82 GLY A C 1
ATOM 681 O O . GLY A 1 82 ? 1.473 -5.012 -0.459 1.00 91.88 82 GLY A O 1
ATOM 682 N N . PHE A 1 83 ? 1.417 -7.272 -0.429 1.00 94.56 83 PHE A N 1
ATOM 683 C CA . PHE A 1 83 ? 0.124 -7.425 -1.077 1.00 94.56 83 PHE A CA 1
ATOM 684 C C . PHE A 1 83 ? -0.579 -8.699 -0.620 1.00 94.56 83 PHE A C 1
ATOM 686 O O . PHE A 1 83 ? 0.050 -9.726 -0.351 1.00 94.56 83 PHE A O 1
ATOM 693 N N . PHE A 1 84 ? -1.901 -8.626 -0.541 1.00 95.25 84 PHE A N 1
ATOM 694 C CA . PHE A 1 84 ? -2.737 -9.753 -0.156 1.00 95.25 84 PHE A CA 1
ATOM 695 C C . PHE A 1 84 ? -3.002 -10.634 -1.373 1.00 95.25 84 PHE A C 1
ATOM 697 O O . PHE A 1 84 ? -3.609 -10.192 -2.348 1.00 95.25 84 PHE A O 1
ATOM 704 N N . VAL A 1 85 ? -2.587 -11.896 -1.328 1.00 93.12 85 VAL A N 1
ATOM 705 C CA . VAL A 1 85 ? -2.915 -12.862 -2.397 1.00 93.12 85 VAL A CA 1
ATOM 706 C C . VAL A 1 85 ? -4.300 -13.450 -2.185 1.00 93.12 85 VAL A C 1
ATOM 708 O O . VAL A 1 85 ? -5.025 -13.712 -3.138 1.00 93.12 85 VAL A O 1
ATOM 711 N N . ALA A 1 86 ? -4.690 -13.599 -0.923 1.00 90.31 86 ALA A N 1
ATOM 712 C CA . ALA A 1 86 ? -5.985 -14.098 -0.488 1.00 90.31 86 ALA A CA 1
ATOM 713 C C . ALA A 1 86 ? -6.379 -13.406 0.824 1.00 90.31 86 ALA A C 1
ATOM 715 O O . ALA A 1 86 ? -5.552 -12.740 1.448 1.00 90.31 86 ALA A O 1
ATOM 716 N N . GLY A 1 87 ? -7.624 -13.585 1.278 1.00 90.19 87 GLY A N 1
ATOM 717 C CA . GLY A 1 87 ? -8.076 -13.051 2.574 1.00 90.19 87 GLY A CA 1
ATOM 718 C C . GLY A 1 87 ? -7.271 -13.577 3.772 1.00 90.19 87 GLY A C 1
ATOM 719 O O . GLY A 1 87 ? -7.262 -12.961 4.828 1.00 90.19 87 GLY A O 1
ATOM 720 N N . THR A 1 88 ? -6.554 -14.687 3.589 1.00 91.75 88 THR A N 1
ATOM 721 C CA . THR A 1 88 ? -5.782 -15.381 4.625 1.00 91.75 88 THR A CA 1
ATOM 722 C C . THR A 1 88 ? -4.269 -15.348 4.392 1.00 91.75 88 THR A C 1
ATOM 724 O O . THR A 1 88 ? -3.542 -16.014 5.129 1.00 91.75 88 THR A O 1
ATOM 727 N N . MET A 1 89 ? -3.774 -14.632 3.374 1.00 93.56 89 MET A N 1
ATOM 728 C CA . MET A 1 89 ? -2.349 -14.641 3.017 1.00 93.56 89 MET A CA 1
ATOM 729 C C . MET A 1 89 ? -1.851 -13.278 2.528 1.00 93.56 89 MET A C 1
ATOM 731 O O . MET A 1 89 ? -2.364 -12.732 1.545 1.00 93.56 89 MET A O 1
ATOM 735 N N . LEU A 1 90 ? -0.800 -12.783 3.182 1.00 93.75 90 LEU A N 1
ATOM 736 C CA . LEU A 1 90 ? -0.067 -11.564 2.856 1.00 93.75 90 LEU A CA 1
ATOM 737 C C . LEU A 1 90 ? 1.380 -11.911 2.472 1.00 93.75 90 LEU A C 1
ATOM 739 O O . LEU A 1 90 ? 2.114 -12.463 3.289 1.00 93.75 90 LEU A O 1
ATOM 743 N N . TYR A 1 91 ? 1.814 -11.516 1.271 1.00 92.06 91 TYR A N 1
ATOM 744 C CA . TYR A 1 91 ? 3.240 -11.506 0.925 1.00 92.06 91 TYR A CA 1
ATOM 745 C C . TYR A 1 91 ? 3.865 -10.155 1.247 1.00 92.06 91 TYR A C 1
ATOM 747 O O . TYR A 1 91 ? 3.268 -9.112 0.963 1.00 92.06 91 TYR A O 1
ATOM 755 N N . VAL A 1 92 ? 5.086 -10.171 1.775 1.00 88.94 92 VAL A N 1
ATOM 756 C CA . VAL A 1 92 ? 5.865 -8.968 2.101 1.00 88.94 92 VAL A CA 1
ATOM 757 C C . VAL A 1 92 ? 7.218 -8.954 1.388 1.00 88.94 92 VAL A C 1
ATOM 759 O O . VAL A 1 92 ? 7.906 -9.966 1.312 1.00 88.94 92 VAL A O 1
ATOM 762 N N . ASP A 1 93 ? 7.602 -7.799 0.838 1.00 85.88 93 ASP A N 1
ATOM 763 C CA . ASP A 1 93 ? 8.858 -7.574 0.089 1.00 85.88 93 ASP A CA 1
ATOM 764 C C . ASP A 1 93 ? 10.025 -7.213 1.030 1.00 85.88 93 ASP A C 1
ATOM 766 O O . ASP A 1 93 ? 10.783 -6.266 0.808 1.00 85.88 93 ASP A O 1
ATOM 770 N N . GLU A 1 94 ? 10.137 -7.938 2.140 1.00 78.00 94 GLU A N 1
ATOM 771 C CA . GLU A 1 94 ? 11.226 -7.840 3.113 1.00 78.00 94 GLU A CA 1
ATOM 772 C C . GLU A 1 94 ? 11.314 -9.124 3.942 1.00 78.00 94 GLU A C 1
ATOM 774 O O . GLU A 1 94 ? 10.359 -9.895 3.983 1.00 78.00 94 GLU A O 1
ATOM 779 N N . ASP A 1 95 ? 12.448 -9.348 4.613 1.00 71.00 95 ASP A N 1
ATOM 780 C CA . ASP A 1 95 ? 12.543 -10.431 5.594 1.00 71.00 95 ASP A CA 1
ATOM 781 C C . ASP A 1 95 ? 11.715 -10.069 6.820 1.00 71.00 95 ASP A C 1
ATOM 783 O O . ASP A 1 95 ? 12.168 -9.344 7.709 1.00 71.00 95 ASP A O 1
ATOM 787 N N . TRP A 1 96 ? 10.508 -10.614 6.902 1.00 72.12 96 TRP A N 1
ATOM 788 C CA . TRP A 1 96 ? 9.624 -10.400 8.043 1.00 72.12 96 TRP A CA 1
ATOM 789 C C . TRP A 1 96 ? 9.832 -11.492 9.094 1.00 72.12 96 TRP A C 1
ATOM 791 O O . TRP A 1 96 ? 8.897 -11.987 9.726 1.00 72.12 96 TRP A O 1
ATOM 801 N N . ASN A 1 97 ? 11.087 -11.879 9.311 1.00 65.06 97 ASN A N 1
ATOM 802 C CA . ASN A 1 97 ? 11.463 -12.968 10.209 1.00 65.06 97 ASN A CA 1
ATOM 803 C C . ASN A 1 97 ? 11.888 -12.471 11.605 1.00 65.06 97 ASN A C 1
ATOM 805 O O . ASN A 1 97 ? 12.688 -13.114 12.281 1.00 65.06 97 ASN A O 1
ATOM 809 N N . ASP A 1 98 ? 11.365 -11.315 12.038 1.00 65.19 98 ASP A N 1
ATOM 810 C CA . ASP A 1 98 ? 11.619 -10.769 13.376 1.00 65.19 98 ASP A CA 1
ATOM 811 C C . ASP A 1 98 ? 11.038 -11.712 14.455 1.00 65.19 98 ASP A C 1
ATOM 813 O O . ASP A 1 98 ? 9.832 -11.998 14.407 1.00 65.19 98 ASP A O 1
ATOM 817 N N . PRO A 1 99 ? 11.855 -12.197 15.413 1.00 55.47 99 PRO A N 1
ATOM 818 C CA . PRO A 1 99 ? 11.421 -13.089 16.488 1.00 55.47 99 PRO A CA 1
ATOM 819 C C . PRO A 1 99 ? 10.538 -12.415 17.553 1.00 55.47 99 PRO A C 1
ATOM 821 O O . PRO A 1 99 ? 10.107 -13.090 18.491 1.00 55.47 99 PRO A O 1
ATOM 824 N N . ALA A 1 100 ? 10.271 -11.108 17.462 1.00 65.31 100 ALA A N 1
ATOM 825 C CA . ALA A 1 100 ? 9.388 -10.419 18.396 1.00 65.31 100 ALA A CA 1
ATOM 826 C C . ALA A 1 100 ? 7.965 -11.029 18.408 1.00 65.31 100 ALA A C 1
ATOM 828 O O . ALA A 1 100 ? 7.410 -11.327 17.344 1.00 65.31 100 ALA A O 1
ATOM 829 N N . PRO A 1 101 ? 7.332 -11.182 19.590 1.00 67.00 101 PRO A N 1
ATOM 830 C CA . PRO A 1 101 ? 5.946 -11.627 19.693 1.00 67.00 101 PRO A CA 1
ATOM 831 C C . PRO A 1 101 ? 5.018 -10.685 18.927 1.00 67.00 101 PRO A C 1
ATOM 833 O O . PRO A 1 101 ? 5.066 -9.468 19.114 1.00 67.00 101 PRO A O 1
ATOM 836 N N . ARG A 1 102 ? 4.149 -11.249 18.090 1.00 74.94 102 ARG A N 1
ATOM 837 C CA . ARG A 1 102 ? 3.176 -10.487 17.301 1.00 74.94 102 ARG A CA 1
ATOM 838 C C . ARG A 1 102 ? 1.770 -10.720 17.834 1.00 74.94 102 ARG A C 1
ATOM 840 O O . ARG A 1 102 ? 1.493 -11.806 18.344 1.00 74.94 102 ARG A O 1
ATOM 847 N N . PRO A 1 103 ? 0.872 -9.730 17.709 1.00 83.88 103 PRO A N 1
ATOM 848 C CA . PRO A 1 103 ? -0.546 -10.006 17.855 1.00 83.88 103 PRO A CA 1
ATOM 849 C C . PRO A 1 103 ? -0.965 -11.063 16.829 1.00 83.88 103 PRO A C 1
ATOM 851 O O . PRO A 1 103 ? -0.417 -11.122 15.727 1.00 83.88 103 PRO A O 1
ATOM 854 N N . GLU A 1 104 ? -1.947 -11.879 17.193 1.00 87.88 104 GLU A N 1
ATOM 855 C CA . GLU A 1 104 ? -2.555 -12.821 16.262 1.00 87.88 104 GLU A CA 1
ATOM 856 C C . GLU A 1 104 ? -3.247 -12.043 15.133 1.00 87.88 104 GLU A C 1
ATOM 858 O O . GLU A 1 104 ? -4.033 -11.120 15.376 1.00 87.88 104 GLU A O 1
ATOM 863 N N . LEU A 1 105 ? -2.899 -12.385 13.893 1.00 91.12 105 LEU A N 1
ATOM 864 C CA . LEU A 1 105 ? -3.482 -11.814 12.684 1.00 91.12 105 LEU A CA 1
ATOM 865 C C . LEU A 1 105 ? -4.361 -12.875 12.012 1.00 91.12 105 LEU A C 1
ATOM 867 O O . LEU A 1 105 ? -4.007 -14.053 12.041 1.00 91.12 105 LEU A O 1
ATOM 871 N N . PRO A 1 106 ? -5.468 -12.486 11.355 1.00 94.00 106 PRO A N 1
ATOM 872 C CA . PRO A 1 106 ? -6.360 -13.431 10.680 1.00 94.00 106 PRO A CA 1
ATOM 873 C C . PRO A 1 106 ? -5.790 -13.972 9.351 1.00 94.00 106 PRO A C 1
ATOM 875 O O . PRO A 1 106 ? -6.499 -14.625 8.590 1.00 94.00 106 PRO A O 1
ATOM 878 N N . PHE A 1 107 ? -4.520 -13.692 9.054 1.00 93.06 107 PHE A N 1
ATOM 879 C CA . PHE A 1 107 ? -3.818 -14.113 7.848 1.00 93.06 107 PHE A CA 1
ATOM 880 C C . PHE A 1 107 ? -2.363 -14.464 8.160 1.00 93.06 107 PHE A C 1
ATOM 882 O O . PHE A 1 107 ? -1.745 -13.904 9.069 1.00 93.06 107 PHE A O 1
ATOM 889 N N . ALA A 1 108 ? -1.810 -15.374 7.364 1.00 91.81 108 ALA A N 1
ATOM 890 C CA . ALA A 1 108 ? -0.388 -15.676 7.366 1.00 91.81 108 ALA A CA 1
ATOM 891 C C . ALA A 1 108 ? 0.406 -14.564 6.663 1.00 91.81 108 ALA A C 1
ATOM 893 O O . ALA A 1 108 ? -0.111 -13.872 5.781 1.00 91.81 108 ALA A O 1
ATOM 894 N N . ILE A 1 109 ? 1.667 -14.404 7.068 1.00 89.25 109 ILE A N 1
ATOM 895 C CA . ILE A 1 109 ? 2.629 -13.493 6.443 1.00 89.25 109 ILE A CA 1
ATOM 896 C C . ILE A 1 109 ? 3.789 -14.333 5.923 1.00 89.25 109 ILE A C 1
ATOM 898 O O . ILE A 1 109 ? 4.403 -15.068 6.697 1.00 89.25 109 ILE A O 1
ATOM 902 N N . GLU A 1 110 ? 4.103 -14.195 4.640 1.00 88.06 110 GLU A N 1
ATOM 903 C CA . GLU A 1 110 ? 5.220 -14.882 3.994 1.00 88.06 110 GLU A CA 1
ATOM 904 C C . GLU A 1 110 ? 6.141 -13.898 3.261 1.00 88.06 110 GLU A C 1
ATOM 906 O O . GLU A 1 110 ? 5.697 -12.886 2.715 1.00 88.06 110 GLU A O 1
ATOM 911 N N . ASP A 1 111 ? 7.436 -14.215 3.210 1.00 85.69 111 ASP A N 1
ATOM 912 C CA . ASP A 1 111 ? 8.410 -13.428 2.450 1.00 85.69 111 ASP A CA 1
ATOM 913 C C . ASP A 1 111 ? 8.202 -13.626 0.939 1.00 85.69 111 ASP A C 1
ATOM 915 O O . ASP A 1 111 ? 8.172 -14.754 0.435 1.00 85.69 111 ASP A O 1
ATOM 919 N N . LEU A 1 112 ? 8.184 -12.531 0.184 1.00 81.12 112 LEU A N 1
ATOM 920 C CA . LEU A 1 112 ? 8.150 -12.538 -1.275 1.00 81.12 112 LEU A CA 1
ATOM 921 C C . LEU A 1 112 ? 9.533 -12.901 -1.846 1.00 81.12 112 LEU A C 1
ATOM 923 O O . LEU A 1 112 ? 10.297 -12.049 -2.290 1.00 81.12 112 LEU A O 1
ATOM 927 N N . ARG A 1 113 ? 9.902 -14.184 -1.843 1.00 70.56 113 ARG A N 1
ATOM 928 C CA . ARG A 1 113 ? 11.157 -14.658 -2.462 1.00 70.56 113 ARG A CA 1
ATOM 929 C C . ARG A 1 113 ? 10.915 -15.019 -3.934 1.00 70.56 113 ARG A C 1
ATOM 931 O O . ARG A 1 113 ? 9.944 -15.716 -4.212 1.00 70.56 113 ARG A O 1
ATOM 938 N N . PRO A 1 114 ? 11.785 -14.613 -4.884 1.00 59.03 114 PRO A N 1
ATOM 939 C CA . PRO A 1 114 ? 13.112 -14.005 -4.717 1.00 59.03 114 PRO A CA 1
ATOM 940 C C . PRO A 1 114 ? 13.156 -12.466 -4.807 1.00 59.03 114 PRO A C 1
ATOM 942 O O . PRO A 1 114 ? 14.251 -11.909 -4.898 1.00 59.03 114 PRO A O 1
ATOM 945 N N . SER A 1 115 ? 12.021 -11.762 -4.795 1.00 58.62 115 SER A N 1
ATOM 946 C CA . SER A 1 115 ? 12.016 -10.297 -4.871 1.00 58.62 115 SER A CA 1
ATOM 947 C C . SER A 1 115 ? 12.679 -9.694 -3.636 1.00 58.62 115 SER A C 1
ATOM 949 O O . SER A 1 115 ? 12.113 -9.649 -2.554 1.00 58.62 115 SER A O 1
ATOM 951 N N . ARG A 1 116 ? 13.917 -9.230 -3.783 1.00 56.81 116 ARG A N 1
ATOM 952 C CA . ARG A 1 116 ? 14.604 -8.416 -2.775 1.00 56.81 116 ARG A CA 1
ATOM 953 C C . ARG A 1 116 ? 15.018 -7.102 -3.407 1.00 56.81 116 ARG A C 1
ATOM 955 O O . ARG A 1 116 ? 16.207 -6.804 -3.527 1.00 56.81 116 ARG A O 1
ATOM 962 N N . GLY A 1 117 ? 14.022 -6.317 -3.818 1.00 55.56 117 GLY A N 1
ATOM 963 C CA . GLY A 1 117 ? 14.240 -4.905 -4.109 1.00 55.56 117 GLY A CA 1
ATOM 964 C C . GLY A 1 117 ? 14.111 -4.435 -5.547 1.00 55.56 117 GLY A C 1
ATOM 965 O O . GLY A 1 117 ? 14.728 -3.427 -5.904 1.00 55.56 117 GLY A O 1
ATOM 966 N N . GLU A 1 118 ? 13.293 -5.084 -6.372 1.00 69.19 118 GLU A N 1
ATOM 967 C CA . GLU A 1 118 ? 12.812 -4.388 -7.564 1.00 69.19 118 GLU A CA 1
ATOM 968 C C . GLU A 1 118 ? 11.820 -3.293 -7.152 1.00 69.19 118 GLU A C 1
ATOM 970 O O . GLU A 1 118 ? 11.008 -3.444 -6.241 1.00 69.19 118 GLU A O 1
ATOM 975 N N . ALA A 1 119 ? 11.908 -2.121 -7.788 1.00 66.50 119 ALA A N 1
ATOM 976 C CA . ALA A 1 119 ? 11.214 -0.931 -7.299 1.00 66.50 119 ALA A CA 1
ATOM 977 C C . ALA A 1 119 ? 9.680 -1.074 -7.263 1.00 66.50 119 ALA A C 1
ATOM 979 O O . ALA A 1 119 ? 9.042 -0.355 -6.488 1.00 66.50 119 ALA A O 1
ATOM 980 N N . PHE A 1 120 ? 9.129 -1.994 -8.062 1.00 79.38 120 PHE A N 1
ATOM 981 C CA . PHE A 1 120 ? 7.706 -2.133 -8.350 1.00 79.38 120 PHE A CA 1
ATOM 982 C C . PHE A 1 120 ? 7.151 -3.552 -8.146 1.00 79.38 120 PHE A C 1
ATOM 984 O O . PHE A 1 120 ? 6.016 -3.776 -8.552 1.00 79.38 120 PHE A O 1
ATOM 991 N N . THR A 1 121 ? 7.872 -4.494 -7.523 1.00 85.81 121 THR A N 1
ATOM 992 C CA . THR A 1 121 ? 7.410 -5.897 -7.425 1.00 85.81 121 THR A CA 1
ATOM 993 C C . THR A 1 121 ? 6.002 -6.017 -6.845 1.00 85.81 121 THR A C 1
ATOM 995 O O . THR A 1 121 ? 5.132 -6.651 -7.435 1.00 85.81 121 THR A O 1
ATOM 998 N N . VAL A 1 122 ? 5.752 -5.334 -5.723 1.00 89.88 122 VAL A N 1
ATOM 999 C CA . VAL A 1 122 ? 4.438 -5.318 -5.063 1.00 89.88 122 VAL A CA 1
ATOM 1000 C C . VAL A 1 122 ? 3.352 -4.811 -6.014 1.00 89.88 122 VAL A C 1
ATOM 1002 O O . VAL A 1 122 ? 2.298 -5.427 -6.138 1.00 89.88 122 VAL A O 1
ATOM 1005 N N . LEU A 1 123 ? 3.611 -3.711 -6.727 1.00 90.69 123 LEU A N 1
ATOM 1006 C CA . LEU A 1 123 ? 2.669 -3.164 -7.703 1.00 90.69 123 LEU A CA 1
ATOM 1007 C C . LEU A 1 123 ? 2.388 -4.155 -8.838 1.00 90.69 123 LEU A C 1
ATOM 1009 O O . LEU A 1 123 ? 1.236 -4.297 -9.234 1.00 90.69 123 LEU A O 1
ATOM 1013 N N . MET A 1 124 ? 3.416 -4.822 -9.365 1.00 89.62 124 MET A N 1
ATOM 1014 C CA . MET A 1 124 ? 3.259 -5.768 -10.473 1.00 89.62 124 MET A CA 1
ATOM 1015 C C . MET A 1 124 ? 2.388 -6.958 -10.072 1.00 89.62 124 MET A C 1
ATOM 1017 O O . MET A 1 124 ? 1.422 -7.253 -10.768 1.00 89.62 124 MET A O 1
ATOM 1021 N N . HIS A 1 125 ? 2.644 -7.568 -8.914 1.00 91.62 125 HIS A N 1
ATOM 1022 C CA . HIS A 1 125 ? 1.813 -8.674 -8.440 1.00 91.62 125 HIS A CA 1
ATOM 1023 C C . HIS A 1 125 ? 0.381 -8.253 -8.107 1.00 91.62 125 HIS A C 1
ATOM 1025 O O . HIS A 1 125 ? -0.553 -9.008 -8.369 1.00 91.62 125 HIS A O 1
ATOM 1031 N N . ARG A 1 126 ? 0.175 -7.038 -7.579 1.00 93.31 126 ARG A N 1
ATOM 1032 C CA . ARG A 1 126 ? -1.178 -6.491 -7.385 1.00 93.31 126 ARG A CA 1
ATOM 1033 C C . ARG A 1 126 ? -1.910 -6.327 -8.710 1.00 93.31 126 ARG A C 1
ATOM 1035 O O . ARG A 1 126 ? -3.063 -6.717 -8.807 1.00 93.31 126 ARG A O 1
ATOM 1042 N N . LEU A 1 127 ? -1.242 -5.797 -9.735 1.00 92.94 127 LEU A N 1
ATOM 1043 C CA . LEU A 1 127 ? -1.825 -5.671 -11.072 1.00 92.94 127 LEU A CA 1
ATOM 1044 C C . LEU A 1 127 ? -2.230 -7.043 -11.627 1.00 92.94 127 LEU A C 1
ATOM 1046 O O . LEU A 1 127 ? -3.359 -7.193 -12.085 1.00 92.94 127 LEU A O 1
ATOM 1050 N N . GLU A 1 128 ? -1.357 -8.045 -11.541 1.00 92.38 128 GLU A N 1
ATOM 1051 C CA . GLU A 1 128 ? -1.660 -9.417 -11.975 1.00 92.38 128 GLU A CA 1
ATOM 1052 C C . GLU A 1 128 ? -2.858 -10.012 -11.234 1.00 92.38 128 GLU A C 1
ATOM 1054 O O . GLU A 1 128 ? -3.792 -10.513 -11.866 1.00 92.38 128 GLU A O 1
ATOM 1059 N N . ARG A 1 129 ? -2.868 -9.897 -9.901 1.00 92.56 129 ARG A N 1
ATOM 1060 C CA . ARG A 1 129 ? -3.982 -10.326 -9.047 1.00 92.56 129 ARG A CA 1
ATOM 1061 C C . ARG A 1 129 ? -5.291 -9.638 -9.434 1.00 92.56 129 ARG A C 1
ATOM 1063 O O . ARG A 1 129 ? -6.321 -10.297 -9.527 1.00 92.56 129 ARG A O 1
ATOM 1070 N N . ASP A 1 130 ? -5.241 -8.336 -9.702 1.00 92.56 130 ASP A N 1
ATOM 1071 C CA . ASP A 1 130 ? -6.403 -7.504 -10.028 1.00 92.56 130 ASP A CA 1
ATOM 1072 C C . ASP A 1 130 ? -6.830 -7.640 -11.509 1.00 92.56 130 ASP A C 1
ATOM 1074 O O . ASP A 1 130 ? -7.562 -6.801 -12.040 1.00 92.56 130 ASP A O 1
ATOM 1078 N N . GLY A 1 131 ? -6.373 -8.688 -12.205 1.00 93.25 131 GLY A N 1
ATOM 1079 C CA . GLY A 1 131 ? -6.810 -9.022 -13.560 1.00 93.25 131 GLY A CA 1
ATOM 1080 C C . GLY A 1 131 ? -6.142 -8.196 -14.659 1.00 93.25 131 GLY A C 1
ATOM 1081 O O . GLY A 1 131 ? -6.716 -8.019 -15.740 1.00 93.25 131 GLY A O 1
ATOM 1082 N N . TRP A 1 132 ? -4.939 -7.680 -14.416 1.00 93.75 132 TRP A N 1
ATOM 1083 C CA . TRP A 1 132 ? -4.108 -7.044 -15.434 1.00 93.75 132 TRP A CA 1
ATOM 1084 C C . TRP A 1 132 ? -3.028 -7.997 -15.925 1.00 93.75 132 TRP A C 1
ATOM 1086 O O . TRP A 1 132 ? -2.505 -8.830 -15.199 1.00 93.75 132 TRP A O 1
ATOM 1096 N N . THR A 1 133 ? -2.645 -7.850 -17.184 1.00 93.31 133 THR A N 1
ATOM 1097 C CA . THR A 1 133 ? -1.544 -8.606 -17.775 1.00 93.31 133 THR A CA 1
ATOM 1098 C C . THR A 1 133 ? -0.537 -7.645 -18.373 1.00 93.31 133 THR A C 1
ATOM 1100 O O . THR A 1 133 ? -0.902 -6.664 -19.036 1.00 93.31 133 THR A O 1
ATOM 1103 N N . ARG A 1 134 ? 0.743 -7.932 -18.136 1.00 90.50 134 ARG A N 1
ATOM 1104 C CA . ARG A 1 134 ? 1.858 -7.211 -18.735 1.00 90.50 134 ARG A CA 1
ATOM 1105 C C . ARG A 1 134 ? 1.800 -7.365 -20.253 1.00 90.50 134 ARG A C 1
ATOM 1107 O O . ARG A 1 134 ? 1.711 -8.476 -20.773 1.00 90.50 134 ARG A O 1
ATOM 1114 N N . LYS A 1 135 ? 1.855 -6.257 -20.989 1.00 91.50 135 LYS A N 1
ATOM 1115 C CA . LYS A 1 135 ? 2.064 -6.317 -22.436 1.00 91.50 135 LYS A CA 1
ATOM 1116 C C . LYS A 1 135 ? 3.554 -6.412 -22.697 1.00 91.50 135 LYS A C 1
ATOM 1118 O O . LYS A 1 135 ? 4.263 -5.517 -22.284 1.00 91.50 135 LYS A O 1
ATOM 1123 N N . GLY A 1 136 ? 4.010 -7.441 -23.405 1.00 87.19 136 GLY A N 1
ATOM 1124 C CA . GLY A 1 136 ? 5.404 -7.550 -23.849 1.00 87.19 136 GLY A CA 1
ATOM 1125 C C . GLY A 1 136 ? 6.459 -7.305 -22.758 1.00 87.19 136 GLY A C 1
ATOM 1126 O O . GLY A 1 136 ? 6.196 -7.397 -21.561 1.00 87.19 136 GLY A O 1
ATOM 1127 N N . GLU A 1 137 ? 7.667 -6.976 -23.202 1.00 88.19 137 GLU A N 1
ATOM 1128 C CA . GLU A 1 137 ? 8.809 -6.720 -22.324 1.00 88.19 137 GLU A CA 1
ATOM 1129 C C . GLU A 1 137 ? 8.773 -5.322 -21.687 1.00 88.19 137 GLU A C 1
ATOM 1131 O O . GLU A 1 137 ? 7.999 -4.436 -22.077 1.00 88.19 137 GLU A O 1
ATOM 1136 N N . PHE A 1 138 ? 9.622 -5.113 -20.680 1.00 86.88 138 PHE A N 1
ATOM 1137 C CA . PHE A 1 138 ? 9.884 -3.779 -20.139 1.00 86.88 138 PHE A CA 1
ATOM 1138 C C . PHE A 1 138 ? 10.530 -2.863 -21.175 1.00 86.88 138 PHE A C 1
ATOM 1140 O O . PHE A 1 138 ? 11.346 -3.287 -21.992 1.00 86.88 138 PHE A O 1
ATOM 1147 N N . GLY A 1 139 ? 10.121 -1.592 -21.145 1.00 86.44 139 GLY A N 1
ATOM 1148 C CA . GLY A 1 139 ? 10.726 -0.565 -21.982 1.00 86.44 139 GLY A CA 1
ATOM 1149 C C . GLY A 1 139 ? 12.184 -0.310 -21.599 1.00 86.44 139 GLY A C 1
ATOM 1150 O O . GLY A 1 139 ? 12.675 -0.733 -20.552 1.00 86.44 139 GLY A O 1
ATOM 1151 N N . GLU A 1 140 ? 12.888 0.430 -22.447 1.00 88.50 140 GLU A N 1
ATOM 1152 C CA . GLU A 1 140 ? 14.284 0.772 -22.203 1.00 88.50 140 GLU A CA 1
ATOM 1153 C C . GLU A 1 140 ? 14.381 1.979 -21.262 1.00 88.50 140 GLU A C 1
ATOM 1155 O O . GLU A 1 140 ? 13.785 3.037 -21.499 1.00 88.50 140 GLU A O 1
ATOM 1160 N N . MET A 1 141 ? 15.176 1.842 -20.203 1.00 87.19 141 MET A N 1
ATOM 1161 C CA . MET A 1 141 ? 15.456 2.937 -19.282 1.00 87.19 141 MET A CA 1
ATOM 1162 C C . MET A 1 141 ? 16.458 3.911 -19.899 1.00 87.19 141 MET A C 1
ATOM 1164 O O . MET A 1 141 ? 17.611 3.570 -20.149 1.00 87.19 141 MET A O 1
ATOM 1168 N N . ARG A 1 142 ? 16.037 5.162 -20.092 1.00 86.88 142 ARG A N 1
ATOM 1169 C CA . ARG A 1 142 ? 16.874 6.243 -20.622 1.00 86.88 142 ARG A CA 1
ATOM 1170 C C . ARG A 1 142 ? 16.932 7.420 -19.664 1.00 86.88 142 ARG A C 1
ATOM 1172 O O . ARG A 1 142 ? 15.992 7.703 -18.924 1.00 86.88 142 ARG A O 1
ATOM 1179 N N . ARG A 1 143 ? 18.040 8.157 -19.700 1.00 84.50 143 ARG A N 1
ATOM 1180 C CA . ARG A 1 143 ? 18.204 9.377 -18.907 1.00 84.50 143 ARG A CA 1
ATOM 1181 C C . ARG A 1 143 ? 17.609 10.567 -19.663 1.00 84.50 143 ARG A C 1
ATOM 1183 O O . ARG A 1 143 ? 18.073 10.918 -20.741 1.00 84.50 143 ARG A O 1
ATOM 1190 N N . GLY A 1 144 ? 16.573 11.175 -19.102 1.00 81.56 144 GLY A N 1
ATOM 1191 C CA . GLY A 1 144 ? 15.910 12.361 -19.636 1.00 81.56 144 GLY A CA 1
ATOM 1192 C C . GLY A 1 144 ? 16.692 13.656 -19.404 1.00 81.56 144 GLY A C 1
ATOM 1193 O O . GLY A 1 144 ? 17.639 13.705 -18.617 1.00 81.56 144 GLY A O 1
ATOM 1194 N N . ALA A 1 145 ? 16.225 14.742 -20.030 1.00 69.19 145 ALA A N 1
ATOM 1195 C CA . ALA A 1 145 ? 16.895 16.051 -20.116 1.00 69.19 145 ALA A CA 1
ATOM 1196 C C . ALA A 1 145 ? 17.148 16.790 -18.777 1.00 69.19 145 ALA A C 1
ATOM 1198 O O . ALA A 1 145 ? 17.651 17.908 -18.770 1.00 69.19 145 ALA A O 1
ATOM 1199 N N . LYS A 1 146 ? 16.819 16.189 -17.630 1.00 77.12 146 LYS A N 1
ATOM 1200 C CA . LYS A 1 146 ? 17.089 16.724 -16.281 1.00 77.12 146 LYS A CA 1
ATOM 1201 C C . LYS A 1 146 ? 17.586 15.647 -15.310 1.00 77.12 146 LYS A C 1
ATOM 1203 O O . LYS A 1 146 ? 17.374 15.743 -14.107 1.00 77.12 146 LYS A O 1
ATOM 1208 N N . GLY A 1 147 ? 18.180 14.573 -15.831 1.00 74.75 147 GLY A N 1
ATOM 1209 C CA . GLY A 1 147 ? 18.664 13.451 -15.025 1.00 74.75 147 GLY A CA 1
ATOM 1210 C C . GLY A 1 147 ? 17.570 12.514 -14.502 1.00 74.75 147 GLY A C 1
ATOM 1211 O O . GLY A 1 147 ? 17.900 11.560 -13.804 1.00 74.75 147 GLY A O 1
ATOM 1212 N N . ALA A 1 148 ? 16.300 12.756 -14.844 1.00 75.19 148 ALA A N 1
ATOM 1213 C CA . ALA A 1 148 ? 15.201 11.842 -14.554 1.00 75.19 148 ALA A CA 1
ATOM 1214 C C . ALA A 1 148 ? 15.328 10.573 -15.402 1.00 75.19 148 ALA A C 1
ATOM 1216 O O . ALA A 1 148 ? 15.632 10.655 -16.589 1.00 75.19 148 ALA A O 1
ATOM 1217 N N . ASN A 1 149 ? 15.063 9.413 -14.813 1.00 80.81 149 ASN A N 1
ATOM 1218 C CA . ASN A 1 149 ? 14.962 8.172 -15.569 1.00 80.81 149 ASN A CA 1
ATOM 1219 C C . ASN A 1 149 ? 13.587 8.107 -16.249 1.00 80.81 149 ASN A C 1
ATOM 1221 O O . ASN A 1 149 ? 12.567 8.319 -15.594 1.00 80.81 149 ASN A O 1
ATOM 1225 N N . ILE A 1 150 ? 13.565 7.836 -17.550 1.00 83.19 150 ILE A N 1
ATOM 1226 C CA . ILE A 1 150 ? 12.362 7.698 -18.373 1.00 83.19 150 ILE A CA 1
ATOM 1227 C C . ILE A 1 150 ? 12.366 6.287 -18.953 1.00 83.19 150 ILE A C 1
ATOM 1229 O O . ILE A 1 150 ? 13.363 5.872 -19.539 1.00 83.19 150 ILE A O 1
ATOM 1233 N N . CYS A 1 151 ? 11.257 5.568 -18.806 1.00 83.62 151 CYS A N 1
ATOM 1234 C CA . CYS A 1 151 ? 11.047 4.298 -19.492 1.00 83.62 151 CYS A CA 1
ATOM 1235 C C . CYS A 1 151 ? 10.465 4.587 -20.882 1.00 83.62 151 CYS A C 1
ATOM 1237 O O . CYS A 1 151 ? 9.403 5.206 -20.988 1.00 83.62 151 CYS A O 1
ATOM 1239 N N . VAL A 1 152 ? 11.174 4.208 -21.945 1.00 88.25 152 VAL A N 1
ATOM 1240 C CA . VAL A 1 152 ? 10.764 4.453 -23.335 1.00 88.25 152 VAL A CA 1
ATOM 1241 C C . VAL A 1 152 ? 10.320 3.146 -23.976 1.00 88.25 152 VAL A C 1
ATOM 1243 O O . VAL A 1 152 ? 10.991 2.127 -23.851 1.00 88.25 152 VAL A O 1
ATOM 1246 N N . GLY A 1 153 ? 9.197 3.189 -24.695 1.00 88.69 153 GLY A N 1
ATOM 1247 C CA . GLY A 1 153 ? 8.665 2.014 -25.384 1.00 88.69 153 GLY A CA 1
ATOM 1248 C C . GLY A 1 153 ? 8.038 0.984 -24.448 1.00 88.69 153 GLY A C 1
ATOM 1249 O O . GLY A 1 153 ? 7.896 -0.159 -24.855 1.00 88.69 153 GLY A O 1
ATOM 1250 N N . ASP A 1 154 ? 7.667 1.372 -23.222 1.00 88.31 154 ASP A N 1
ATOM 1251 C CA . ASP A 1 154 ? 6.941 0.503 -22.299 1.00 88.31 154 ASP A CA 1
ATOM 1252 C C . ASP A 1 154 ? 5.480 0.345 -22.769 1.00 88.31 154 ASP A C 1
ATOM 1254 O O . ASP A 1 154 ? 4.709 1.309 -22.703 1.00 88.31 154 ASP A O 1
ATOM 1258 N N . PRO A 1 155 ? 5.074 -0.837 -23.261 1.00 90.19 155 PRO A N 1
ATOM 1259 C CA . PRO A 1 155 ? 3.698 -1.088 -23.704 1.00 90.19 155 PRO A CA 1
ATOM 1260 C C . PRO A 1 155 ? 2.688 -1.187 -22.539 1.00 90.19 155 PRO A C 1
ATOM 1262 O O . PRO A 1 155 ? 1.479 -1.240 -22.784 1.00 90.19 155 PRO A O 1
ATOM 1265 N N . GLY A 1 156 ? 3.162 -1.206 -21.290 1.00 89.88 156 GLY A N 1
ATOM 1266 C CA . GLY A 1 156 ? 2.363 -1.135 -20.074 1.00 89.88 156 GLY A CA 1
ATOM 1267 C C . GLY A 1 156 ? 1.574 -2.402 -19.745 1.00 89.88 156 GLY A C 1
ATOM 1268 O O . GLY A 1 156 ? 1.987 -3.529 -20.022 1.00 89.88 156 GLY A O 1
ATOM 1269 N N . TRP A 1 157 ? 0.421 -2.197 -19.110 1.00 92.25 157 TRP A N 1
ATOM 1270 C CA . TRP A 1 157 ? -0.475 -3.243 -18.617 1.00 92.25 157 TRP A CA 1
ATOM 1271 C C . TRP A 1 157 ? -1.849 -3.128 -19.281 1.00 92.25 157 TRP A C 1
ATOM 1273 O O . TRP A 1 157 ? -2.313 -2.028 -19.590 1.00 92.25 157 TRP A O 1
ATOM 1283 N N . GLN A 1 158 ? -2.523 -4.257 -19.495 1.00 91.62 158 GLN A N 1
ATOM 1284 C CA . GLN A 1 158 ? -3.886 -4.300 -20.030 1.00 91.62 158 GLN A CA 1
ATOM 1285 C C . GLN A 1 158 ? -4.787 -5.172 -19.164 1.00 91.62 158 GLN A C 1
ATOM 1287 O O . GLN A 1 158 ? -4.371 -6.245 -18.744 1.00 91.62 158 GLN A O 1
ATOM 1292 N N . SER A 1 159 ? -6.031 -4.735 -18.949 1.00 87.00 159 SER A N 1
ATOM 1293 C CA . SER A 1 159 ? -7.027 -5.559 -18.267 1.00 87.00 159 SER A CA 1
ATOM 1294 C C . SER A 1 159 ? -7.437 -6.761 -19.122 1.00 87.00 159 SER A C 1
ATOM 1296 O O . SER A 1 159 ? -7.661 -6.637 -20.333 1.00 87.00 159 SER A O 1
ATOM 1298 N N . VAL A 1 160 ? -7.569 -7.923 -18.485 1.00 80.31 160 VAL A N 1
ATOM 1299 C CA . VAL A 1 160 ? -7.958 -9.186 -19.131 1.00 80.31 160 VAL A CA 1
ATOM 1300 C C . VAL A 1 160 ? -9.330 -9.067 -19.803 1.00 80.31 160 VAL A C 1
ATOM 1302 O O . VAL A 1 160 ? -9.509 -9.510 -20.936 1.00 80.31 160 VAL A O 1
ATOM 1305 N N . GLU A 1 161 ? -10.275 -8.362 -19.183 1.00 76.06 161 GLU A N 1
ATOM 1306 C CA . GLU A 1 161 ? -11.617 -8.113 -19.730 1.00 76.06 161 GLU A CA 1
ATOM 1307 C C . GLU A 1 161 ? -11.590 -7.358 -21.077 1.00 76.06 161 GLU A C 1
ATOM 1309 O O . GLU A 1 161 ? -12.281 -7.712 -22.040 1.00 76.06 161 GLU A O 1
ATOM 1314 N N . LYS A 1 162 ? -10.706 -6.357 -21.213 1.00 63.31 162 LYS A N 1
ATOM 1315 C CA . LYS A 1 162 ? -10.499 -5.642 -22.488 1.00 63.31 162 LYS A CA 1
ATOM 1316 C C . LYS A 1 162 ? -9.801 -6.502 -23.542 1.00 63.31 162 LYS A C 1
ATOM 1318 O O . LYS A 1 162 ? -9.801 -6.147 -24.720 1.00 63.31 162 LYS A O 1
ATOM 1323 N N . LEU A 1 163 ? -9.147 -7.585 -23.133 1.00 61.66 163 LEU A N 1
ATOM 1324 C CA . LEU A 1 163 ? -8.464 -8.519 -24.022 1.00 61.66 163 LEU A CA 1
ATOM 1325 C C . LEU A 1 163 ? -9.453 -9.550 -24.587 1.00 61.66 163 LEU A C 1
ATOM 1327 O O . LEU A 1 163 ? -9.419 -9.817 -25.789 1.00 61.66 163 LEU A O 1
ATOM 1331 N N . LEU A 1 164 ? -10.378 -10.043 -23.758 1.00 65.69 164 LEU A N 1
ATOM 1332 C CA . LEU A 1 164 ? -11.468 -10.937 -24.169 1.00 65.69 164 LEU A CA 1
ATOM 1333 C C . LEU A 1 164 ? -12.440 -10.247 -25.136 1.00 65.69 164 LEU A C 1
ATOM 1335 O O . LEU A 1 164 ? -12.642 -10.737 -26.245 1.00 65.69 164 LEU A O 1
ATOM 1339 N N . SER A 1 165 ? -12.924 -9.052 -24.792 1.00 62.59 165 SER A N 1
ATOM 1340 C CA . SER A 1 165 ? -13.828 -8.276 -25.662 1.00 62.59 165 SER A CA 1
ATOM 1341 C C . SER A 1 165 ? -13.215 -7.918 -27.026 1.00 62.59 165 SER A C 1
ATOM 1343 O O . SER A 1 165 ? -13.905 -7.929 -28.047 1.00 62.59 165 SER A O 1
ATOM 1345 N N . ARG A 1 166 ? -11.900 -7.648 -27.091 1.00 59.47 166 ARG A N 1
ATOM 1346 C CA . ARG A 1 166 ? -11.199 -7.437 -28.372 1.00 59.47 166 ARG A CA 1
ATOM 1347 C C . ARG A 1 166 ? -11.147 -8.702 -29.222 1.00 59.47 166 ARG A C 1
ATOM 1349 O O . ARG A 1 166 ? -11.444 -8.615 -30.411 1.00 59.47 166 ARG A O 1
ATOM 1356 N N . ARG A 1 167 ? -10.809 -9.855 -28.634 1.00 60.41 167 ARG A N 1
ATOM 1357 C CA . ARG A 1 167 ? -10.773 -11.139 -29.356 1.00 60.41 167 ARG A CA 1
ATOM 1358 C C . ARG A 1 167 ? -12.141 -11.499 -29.932 1.00 60.41 167 ARG A C 1
ATOM 1360 O O . ARG A 1 167 ? -12.220 -11.872 -31.095 1.00 60.41 167 ARG A O 1
ATOM 1367 N N . GLU A 1 168 ? -13.214 -11.305 -29.174 1.00 58.19 168 GLU A N 1
ATOM 1368 C CA . GLU A 1 168 ? -14.582 -11.533 -29.661 1.00 58.19 168 GLU A CA 1
ATOM 1369 C C . GLU A 1 168 ? -14.949 -10.593 -30.820 1.00 58.19 168 GLU A C 1
ATOM 1371 O O . GLU A 1 168 ? -15.516 -11.029 -31.824 1.00 58.19 168 GLU A O 1
ATOM 1376 N N . SER A 1 169 ? -14.549 -9.319 -30.739 1.00 58.84 169 SER A N 1
ATOM 1377 C CA . SER A 1 169 ? -14.769 -8.342 -31.814 1.00 58.84 169 SER A CA 1
ATOM 1378 C C . SER A 1 169 ? -13.952 -8.615 -33.084 1.00 58.84 169 SER A C 1
ATOM 1380 O O . SER A 1 169 ? -14.371 -8.237 -34.174 1.00 58.84 169 SER A O 1
ATOM 1382 N N . GLU A 1 170 ? -12.786 -9.255 -32.966 1.00 61.25 170 GLU A N 1
ATOM 1383 C CA . GLU A 1 170 ? -11.946 -9.640 -34.106 1.00 61.25 170 GLU A CA 1
ATOM 1384 C C . GLU A 1 170 ? -12.468 -10.913 -34.780 1.00 61.25 170 GLU A C 1
ATOM 1386 O O . GLU A 1 170 ? -12.425 -11.006 -36.005 1.00 61.25 170 GLU A O 1
ATOM 1391 N N . ILE A 1 171 ? -13.033 -11.843 -34.003 1.00 62.50 171 ILE A N 1
ATOM 1392 C CA . ILE A 1 171 ? -13.673 -13.066 -34.510 1.00 62.50 171 ILE A CA 1
ATOM 1393 C C . ILE A 1 171 ? -14.999 -12.753 -35.226 1.00 62.50 171 ILE A C 1
ATOM 1395 O O . ILE A 1 171 ? -15.325 -13.418 -36.206 1.00 62.50 171 ILE A O 1
ATOM 1399 N N . SER A 1 172 ? -15.756 -11.732 -34.796 1.00 58.16 172 SER A N 1
ATOM 1400 C CA . SER A 1 172 ? -17.043 -11.380 -35.427 1.00 58.16 172 SER A CA 1
ATOM 1401 C C . SER A 1 172 ? -16.936 -10.444 -36.640 1.00 58.16 172 SER A C 1
ATOM 1403 O O . SER A 1 172 ? -17.952 -10.114 -37.258 1.00 58.16 172 SER A O 1
ATOM 1405 N N . ARG A 1 173 ? -15.724 -10.025 -37.035 1.00 48.94 173 ARG A N 1
ATOM 1406 C CA . ARG A 1 173 ? -15.538 -9.196 -38.236 1.00 48.94 173 ARG A CA 1
ATOM 1407 C C . ARG A 1 173 ? -15.877 -10.001 -39.496 1.00 48.94 173 ARG A C 1
ATOM 1409 O O . ARG A 1 173 ? -15.189 -10.980 -39.784 1.00 48.94 173 ARG A O 1
ATOM 1416 N N . PRO A 1 174 ? -16.877 -9.586 -40.299 1.00 51.94 174 PRO A N 1
ATOM 1417 C CA . PRO A 1 174 ? -17.165 -10.259 -41.555 1.00 51.94 174 PRO A CA 1
ATOM 1418 C C . PRO A 1 174 ? -15.971 -10.106 -42.500 1.00 51.94 174 PRO A C 1
ATOM 1420 O O . PRO A 1 174 ? -15.512 -8.995 -42.779 1.00 51.94 174 PRO A O 1
ATOM 1423 N N . VAL A 1 175 ? -15.471 -11.233 -43.006 1.00 62.06 175 VAL A N 1
ATOM 1424 C CA . VAL A 1 175 ? -14.468 -11.254 -44.073 1.00 62.06 175 VAL A CA 1
ATOM 1425 C C . VAL A 1 175 ? -15.133 -10.702 -45.331 1.00 62.06 175 VAL A C 1
ATOM 1427 O O . VAL A 1 175 ? -15.955 -11.370 -45.958 1.00 62.06 175 VAL A O 1
ATOM 1430 N N . LEU A 1 176 ? -14.822 -9.454 -45.683 1.00 56.47 176 LEU A N 1
ATOM 1431 C CA . LEU A 1 176 ? -15.311 -8.855 -46.921 1.00 56.47 176 LEU A CA 1
ATOM 1432 C C . LEU A 1 176 ? -14.747 -9.643 -48.116 1.00 56.47 176 LEU A C 1
ATOM 1434 O O . LEU A 1 176 ? -13.534 -9.869 -48.170 1.00 56.47 176 LEU A O 1
ATOM 1438 N N . PRO A 1 177 ? -15.583 -10.055 -49.086 1.00 49.12 177 PRO A N 1
ATOM 1439 C CA . PRO A 1 177 ? -15.104 -10.797 -50.240 1.00 49.12 177 PRO A CA 1
ATOM 1440 C C . PRO A 1 177 ? -14.142 -9.932 -51.060 1.00 49.12 177 PRO A C 1
ATOM 1442 O O . PRO A 1 177 ? -14.418 -8.766 -51.357 1.00 49.12 177 PRO A O 1
ATOM 1445 N N . ALA A 1 178 ? -13.002 -10.519 -51.426 1.00 57.25 178 ALA A N 1
ATOM 1446 C CA . ALA A 1 178 ? -11.984 -9.866 -52.235 1.00 57.25 178 ALA A CA 1
ATOM 1447 C C . ALA A 1 178 ? -12.590 -9.374 -53.560 1.00 57.25 178 ALA A C 1
ATOM 1449 O O . ALA A 1 178 ? -13.140 -10.158 -54.340 1.00 57.25 178 ALA A O 1
ATOM 1450 N N . LYS A 1 179 ? -12.489 -8.064 -53.822 1.00 50.16 179 LYS A N 1
ATOM 1451 C CA . LYS A 1 179 ? -12.881 -7.476 -55.107 1.00 50.16 179 LYS A CA 1
ATOM 1452 C C . LYS A 1 179 ? -12.016 -8.094 -56.207 1.00 50.16 179 LYS A C 1
ATOM 1454 O O . LYS A 1 179 ? -10.815 -7.851 -56.256 1.00 50.16 179 LYS A O 1
ATOM 1459 N N . ARG A 1 180 ? -12.631 -8.881 -57.094 1.00 46.81 180 ARG A N 1
ATOM 1460 C CA . ARG A 1 180 ? -11.998 -9.315 -58.346 1.00 46.81 180 ARG A CA 1
ATOM 1461 C C . ARG A 1 180 ? -11.777 -8.085 -59.228 1.00 46.81 180 ARG A C 1
ATOM 1463 O O . ARG A 1 180 ? -12.741 -7.402 -59.571 1.00 46.81 180 ARG A O 1
ATOM 1470 N N . SER A 1 181 ? -10.520 -7.807 -59.561 1.00 53.16 181 SER A N 1
ATOM 1471 C CA . SER A 1 181 ? -10.137 -6.799 -60.550 1.00 53.16 181 SER A CA 1
ATOM 1472 C C . SER A 1 181 ? -10.617 -7.219 -61.942 1.00 53.16 181 SER A C 1
ATOM 1474 O O . SER A 1 181 ? -10.489 -8.392 -62.303 1.00 53.16 181 SER A O 1
ATOM 1476 N N . ARG A 1 182 ? -11.161 -6.269 -62.704 1.00 55.19 182 ARG A N 1
ATOM 1477 C CA . ARG A 1 182 ? -11.266 -6.354 -64.165 1.00 55.19 182 ARG A CA 1
ATOM 1478 C C . ARG A 1 182 ? -10.130 -5.562 -64.783 1.00 55.19 182 ARG A C 1
ATOM 1480 O O . ARG A 1 182 ? -9.779 -4.528 -64.171 1.00 55.19 182 ARG A O 1
#